Protein AF-A0A6P7HCI5-F1 (afdb_monomer_lite)

pLDDT: mean 90.77, std 9.14, range [59.47, 97.94]

Structure (mmCIF, N/CA/C/O backbone):
data_AF-A0A6P7HCI5-F1
#
_entry.id   AF-A0A6P7HCI5-F1
#
loop_
_atom_site.group_PDB
_atom_site.id
_atom_site.type_symbol
_atom_site.label_atom_id
_atom_site.label_alt_id
_atom_site.label_comp_id
_atom_site.label_asym_id
_atom_site.label_entity_id
_atom_site.label_seq_id
_atom_site.pdbx_PDB_ins_code
_atom_site.Cartn_x
_atom_site.Cartn_y
_atom_site.Cartn_z
_atom_site.occupancy
_atom_site.B_iso_or_equiv
_atom_site.auth_seq_id
_atom_site.auth_comp_id
_atom_site.auth_asym_id
_atom_site.auth_atom_id
_atom_site.pdbx_PDB_model_num
ATOM 1 N N . MET A 1 1 ? 2.987 9.210 -4.342 1.00 62.06 1 MET A N 1
ATOM 2 C CA . MET A 1 1 ? 3.298 8.814 -5.731 1.00 62.06 1 MET A CA 1
ATOM 3 C C . MET A 1 1 ? 2.254 7.790 -6.064 1.00 62.06 1 MET A C 1
ATOM 5 O O . MET A 1 1 ? 2.238 6.797 -5.361 1.00 62.06 1 MET A O 1
ATOM 9 N N . ASN A 1 2 ? 1.323 8.107 -6.959 1.00 83.06 2 ASN A N 1
ATOM 10 C CA . ASN A 1 2 ? 0.107 7.314 -7.129 1.00 83.06 2 ASN A CA 1
ATOM 11 C C . ASN A 1 2 ? 0.079 6.853 -8.583 1.00 83.06 2 ASN A C 1
ATOM 13 O O . ASN A 1 2 ? -0.351 7.607 -9.455 1.00 83.06 2 ASN A O 1
ATOM 17 N N . PHE A 1 3 ? 0.648 5.677 -8.820 1.00 91.44 3 PHE A N 1
ATOM 18 C CA . PHE A 1 3 ? 0.485 4.921 -10.055 1.00 91.44 3 PHE A CA 1
ATOM 19 C C . PHE A 1 3 ? -0.632 3.902 -9.847 1.00 91.44 3 PHE A C 1
ATOM 21 O O . PHE A 1 3 ? -0.878 3.460 -8.719 1.00 91.44 3 PHE A O 1
ATOM 28 N N . THR A 1 4 ? -1.326 3.550 -10.919 1.00 93.88 4 THR A N 1
ATOM 29 C CA . THR A 1 4 ? -2.250 2.415 -10.896 1.00 93.88 4 THR A CA 1
ATOM 30 C C . THR A 1 4 ? -1.481 1.110 -10.686 1.00 93.88 4 THR A C 1
ATOM 32 O O . THR A 1 4 ? -0.262 1.053 -10.853 1.00 93.88 4 THR A O 1
ATOM 35 N N . VAL A 1 5 ? -2.178 0.045 -10.281 1.00 93.88 5 VAL A N 1
ATOM 36 C CA . VAL A 1 5 ? -1.538 -1.272 -10.126 1.00 93.88 5 VAL A CA 1
ATOM 37 C C . VAL A 1 5 ? -0.952 -1.740 -11.457 1.00 93.88 5 VAL A C 1
ATOM 39 O O . VAL A 1 5 ? 0.183 -2.202 -11.464 1.00 93.88 5 VAL A O 1
ATOM 42 N N . ASP A 1 6 ? -1.671 -1.533 -12.560 1.00 94.56 6 ASP A N 1
ATOM 43 C CA . ASP A 1 6 ? -1.230 -1.924 -13.902 1.00 94.56 6 ASP A CA 1
ATOM 44 C C . ASP A 1 6 ? 0.040 -1.169 -14.320 1.00 94.56 6 ASP A C 1
ATOM 46 O O . ASP A 1 6 ? 1.020 -1.788 -14.727 1.00 94.56 6 ASP A O 1
ATOM 50 N N . GLU A 1 7 ? 0.091 0.152 -14.103 1.00 95.19 7 GLU A N 1
ATOM 51 C CA . GLU A 1 7 ? 1.311 0.938 -14.338 1.00 95.19 7 GLU A CA 1
ATOM 52 C C . GLU A 1 7 ? 2.483 0.450 -13.475 1.00 95.19 7 GLU A C 1
ATOM 54 O O . GLU A 1 7 ? 3.613 0.378 -13.950 1.00 95.19 7 GLU A O 1
ATOM 59 N N . MET A 1 8 ? 2.243 0.085 -12.212 1.00 95.75 8 MET A N 1
ATOM 60 C CA . MET A 1 8 ? 3.304 -0.442 -11.348 1.00 95.75 8 MET A CA 1
ATOM 61 C C . MET A 1 8 ? 3.786 -1.828 -11.786 1.00 95.75 8 MET A C 1
ATOM 63 O O . MET A 1 8 ? 4.971 -2.122 -11.643 1.00 95.75 8 MET A O 1
ATOM 67 N N . VAL A 1 9 ? 2.907 -2.674 -12.328 1.00 96.19 9 VAL A N 1
ATOM 68 C CA . VAL A 1 9 ? 3.298 -3.964 -12.914 1.00 96.19 9 VAL A CA 1
ATOM 69 C C . VAL A 1 9 ? 4.193 -3.735 -14.131 1.00 96.19 9 VAL A C 1
ATOM 71 O O . VAL A 1 9 ? 5.280 -4.308 -14.190 1.00 96.19 9 VAL A O 1
ATOM 74 N N . ASP A 1 10 ? 3.808 -2.834 -15.037 1.00 96.88 10 ASP A N 1
ATOM 75 C CA . ASP A 1 10 ? 4.633 -2.454 -16.192 1.00 96.88 10 ASP A CA 1
ATOM 76 C C . ASP A 1 10 ? 6.000 -1.898 -15.757 1.00 96.88 10 ASP A C 1
ATOM 78 O O . ASP A 1 10 ? 7.041 -2.254 -16.314 1.00 96.88 10 ASP A O 1
ATOM 82 N N . MET A 1 11 ? 6.022 -1.072 -14.707 1.00 97.00 11 MET A N 1
ATOM 83 C CA . MET A 1 11 ? 7.262 -0.572 -14.115 1.00 97.00 11 MET A CA 1
ATOM 84 C C . MET A 1 11 ? 8.143 -1.699 -13.551 1.00 97.00 11 MET A C 1
ATOM 86 O O . MET A 1 11 ? 9.363 -1.623 -13.687 1.00 97.00 11 MET A O 1
ATOM 90 N N . ILE A 1 12 ? 7.580 -2.742 -12.930 1.00 96.88 12 ILE A N 1
ATOM 91 C CA . ILE A 1 12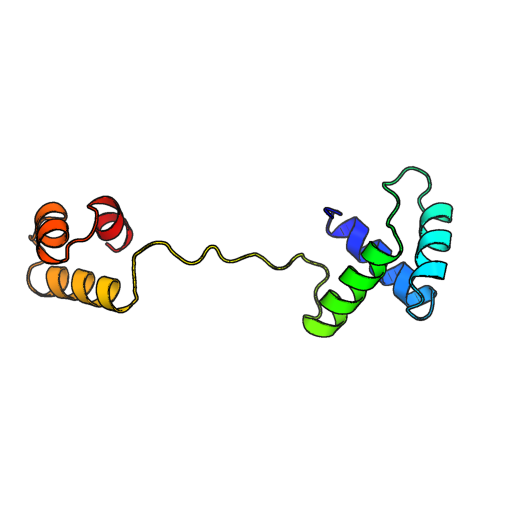 ? 8.371 -3.890 -12.452 1.00 96.88 12 ILE A CA 1
ATOM 92 C C . ILE A 1 12 ? 8.971 -4.677 -13.613 1.00 96.88 12 ILE A C 1
ATOM 94 O O . ILE A 1 12 ? 10.142 -5.051 -13.531 1.00 96.88 12 ILE A O 1
ATOM 98 N N . TRP A 1 13 ? 8.217 -4.895 -14.691 1.00 97.50 13 TRP A N 1
ATOM 99 C CA . TRP A 1 13 ? 8.744 -5.569 -15.878 1.00 97.50 13 TRP A CA 1
ATOM 100 C C . TRP A 1 13 ? 9.923 -4.805 -16.473 1.00 97.50 13 TRP A C 1
ATOM 102 O O . TRP A 1 13 ? 10.994 -5.383 -16.652 1.00 97.50 13 TRP A O 1
ATOM 112 N N . ILE A 1 14 ? 9.778 -3.490 -16.659 1.00 97.81 14 ILE A N 1
ATOM 113 C CA . ILE A 1 14 ? 10.871 -2.628 -17.126 1.00 97.81 14 ILE A CA 1
ATOM 114 C C . ILE A 1 14 ? 12.062 -2.690 -16.167 1.00 97.81 14 ILE A C 1
ATOM 116 O O . ILE A 1 14 ? 13.200 -2.836 -16.606 1.00 97.81 14 ILE A O 1
ATOM 120 N N . LEU A 1 15 ? 11.827 -2.620 -14.856 1.00 97.12 15 LEU A N 1
ATOM 121 C CA . LEU A 1 15 ? 12.894 -2.713 -13.862 1.00 97.12 15 LEU A CA 1
ATOM 122 C C . LEU A 1 15 ? 13.646 -4.052 -13.957 1.00 97.12 15 LEU A C 1
ATOM 124 O O . LEU A 1 15 ? 14.866 -4.077 -13.791 1.00 97.12 15 LEU A O 1
ATOM 128 N N . GLY A 1 16 ? 12.936 -5.147 -14.240 1.00 96.94 16 GLY A N 1
ATOM 129 C CA . GLY A 1 16 ? 13.509 -6.465 -14.505 1.00 96.94 16 GLY A CA 1
ATOM 130 C C . GLY A 1 16 ? 14.377 -6.484 -15.763 1.00 96.94 16 GLY A C 1
ATOM 131 O O . GLY A 1 16 ? 15.538 -6.878 -15.686 1.00 96.94 16 GLY A O 1
ATOM 132 N N . GLU A 1 17 ? 13.854 -5.982 -16.886 1.00 97.31 17 GLU A N 1
ATOM 133 C CA . GLU A 1 17 ? 14.587 -5.847 -18.157 1.00 97.31 17 GLU A CA 1
ATOM 134 C C . GLU A 1 17 ? 15.862 -5.006 -18.000 1.00 97.31 17 GLU A C 1
ATOM 136 O O . GLU A 1 17 ? 16.910 -5.308 -18.568 1.00 97.31 17 GLU A O 1
ATOM 141 N N . CYS A 1 18 ? 15.793 -3.966 -17.170 1.00 97.50 18 CYS A N 1
ATOM 142 C CA . CYS A 1 18 ? 16.886 -3.039 -16.909 1.00 97.50 18 CYS A CA 1
ATOM 143 C C . CYS A 1 18 ? 17.877 -3.542 -15.843 1.00 97.50 18 CYS A C 1
ATOM 145 O O . CYS A 1 18 ? 18.628 -2.735 -15.289 1.00 97.50 18 CYS A O 1
ATOM 147 N N . ASN A 1 19 ? 17.869 -4.834 -15.490 1.00 96.38 19 ASN A N 1
ATOM 148 C CA . ASN A 1 19 ? 18.712 -5.417 -14.436 1.00 96.38 19 ASN A CA 1
ATOM 149 C C . ASN A 1 19 ? 18.649 -4.635 -13.110 1.00 96.38 19 ASN A C 1
ATOM 151 O O . ASN A 1 19 ? 19.655 -4.415 -12.435 1.00 96.38 19 ASN A O 1
ATOM 155 N N . LYS A 1 20 ? 17.446 -4.190 -12.731 1.00 95.75 20 LYS A N 1
ATOM 156 C CA . LYS A 1 20 ? 17.156 -3.410 -11.515 1.00 95.75 20 LYS A CA 1
ATOM 157 C C . LYS A 1 20 ? 17.795 -2.012 -11.479 1.00 95.75 20 LYS A C 1
ATOM 159 O O . LYS A 1 20 ? 17.815 -1.378 -10.418 1.00 95.75 20 LYS A O 1
ATOM 164 N N . ASN A 1 21 ? 18.274 -1.501 -12.617 1.00 97.25 21 ASN A N 1
ATOM 165 C CA . ASN A 1 21 ? 18.793 -0.143 -12.747 1.00 97.25 21 ASN A CA 1
ATOM 166 C C . ASN A 1 21 ? 17.645 0.864 -12.924 1.00 97.25 21 ASN A C 1
ATOM 168 O O . ASN A 1 21 ? 17.056 0.977 -14.001 1.00 97.25 21 ASN A O 1
ATOM 172 N N . ALA A 1 22 ? 17.350 1.626 -11.869 1.00 96.44 22 ALA A N 1
ATOM 173 C CA . ALA A 1 22 ? 16.258 2.598 -11.858 1.00 96.44 22 ALA A CA 1
ATOM 174 C C . ALA A 1 22 ? 16.442 3.725 -12.889 1.00 96.44 22 ALA A C 1
ATOM 176 O O . ALA A 1 22 ? 15.471 4.148 -13.508 1.00 96.44 22 ALA A O 1
ATOM 177 N N . LEU A 1 23 ? 17.674 4.189 -13.116 1.00 96.94 23 LEU A N 1
ATOM 178 C CA . LEU A 1 23 ? 17.951 5.275 -14.058 1.00 96.94 23 LEU A CA 1
ATOM 179 C C . LEU A 1 23 ? 17.739 4.827 -15.508 1.00 96.94 23 LEU A C 1
ATOM 181 O O . LEU A 1 23 ? 17.144 5.560 -16.297 1.00 96.94 23 LEU A O 1
ATOM 185 N N . LEU A 1 24 ? 18.176 3.610 -15.846 1.00 97.81 24 LEU A N 1
ATOM 186 C CA . LEU A 1 24 ? 17.897 3.001 -17.150 1.00 97.81 24 LEU A CA 1
ATOM 187 C C . LEU A 1 24 ? 16.387 2.777 -17.335 1.00 97.81 24 LEU A C 1
ATOM 189 O O . LEU A 1 24 ? 15.841 3.098 -18.386 1.00 97.81 24 LEU A O 1
ATOM 193 N N . SER A 1 25 ? 15.711 2.316 -16.278 1.00 97.94 25 SER A N 1
ATOM 194 C CA . SER A 1 25 ? 14.271 2.024 -16.287 1.00 97.94 25 SER A CA 1
ATOM 195 C C . SER A 1 25 ? 13.421 3.246 -16.621 1.00 97.94 25 SER A C 1
ATOM 197 O O . SER A 1 25 ? 12.449 3.128 -17.358 1.00 97.94 25 SER A O 1
ATOM 199 N N . VAL A 1 26 ? 13.801 4.435 -16.140 1.00 97.56 26 VAL A N 1
ATOM 200 C CA . VAL A 1 26 ? 13.119 5.691 -16.500 1.00 97.56 26 VAL A CA 1
ATOM 201 C C . VAL A 1 26 ? 13.183 5.947 -18.003 1.00 97.56 26 VAL A C 1
ATOM 203 O O . VAL A 1 26 ? 12.168 6.292 -18.603 1.00 97.56 26 VAL A O 1
ATOM 206 N N . ARG A 1 27 ? 14.352 5.752 -18.621 1.00 97.44 27 ARG A N 1
ATOM 207 C CA . ARG A 1 27 ? 14.531 5.976 -20.064 1.00 97.44 27 ARG A CA 1
ATOM 208 C C . ARG A 1 27 ? 13.696 4.991 -20.877 1.00 97.44 27 ARG A C 1
ATOM 210 O O . ARG A 1 27 ? 12.903 5.415 -21.709 1.00 97.44 27 ARG A O 1
ATOM 217 N N . VAL A 1 28 ? 13.797 3.701 -20.554 1.00 97.94 28 VAL A N 1
ATOM 218 C CA . VAL A 1 28 ? 13.039 2.637 -21.234 1.00 97.94 28 VAL A CA 1
ATOM 219 C C . VAL A 1 28 ? 11.530 2.836 -21.064 1.00 97.94 28 VAL A C 1
ATOM 221 O O . VAL A 1 28 ? 10.771 2.668 -22.017 1.00 97.94 28 VAL A O 1
ATOM 224 N N . HIS A 1 29 ? 11.075 3.251 -19.878 1.00 97.69 29 HIS A N 1
ATOM 225 C CA . HIS A 1 29 ? 9.666 3.565 -19.647 1.00 97.69 29 HIS A CA 1
ATOM 226 C C . HIS A 1 29 ? 9.189 4.740 -20.503 1.00 97.69 29 HIS A C 1
ATOM 228 O O . HIS A 1 29 ? 8.109 4.671 -21.086 1.00 97.69 29 HIS A O 1
ATOM 234 N N . HIS A 1 30 ? 9.985 5.806 -20.597 1.00 96.75 30 HIS A N 1
ATOM 235 C CA . HIS A 1 30 ? 9.648 6.979 -21.400 1.00 96.75 30 HIS A CA 1
ATOM 236 C C . HIS A 1 30 ? 9.525 6.644 -22.890 1.00 96.75 30 HIS A C 1
ATOM 238 O O . HIS A 1 30 ? 8.613 7.124 -23.559 1.00 96.75 30 HIS A O 1
ATOM 244 N N . GLU A 1 31 ? 10.416 5.798 -23.404 1.00 97.06 31 GLU A N 1
ATOM 245 C CA . GLU A 1 31 ? 10.384 5.331 -24.793 1.00 97.06 31 GLU A CA 1
ATOM 246 C C . GLU A 1 31 ? 9.182 4.421 -25.072 1.00 97.06 31 GLU A C 1
ATOM 248 O O . GLU A 1 31 ? 8.514 4.573 -26.094 1.00 97.06 31 GLU A O 1
ATOM 253 N N . ARG A 1 32 ? 8.872 3.494 -24.157 1.00 97.19 32 ARG A N 1
ATOM 254 C CA . ARG A 1 32 ? 7.782 2.522 -24.333 1.00 97.19 32 ARG A CA 1
ATOM 255 C C . ARG A 1 32 ? 6.397 3.133 -24.108 1.00 97.19 32 ARG A C 1
ATOM 257 O O . ARG A 1 32 ? 5.433 2.722 -24.750 1.00 97.19 32 ARG A O 1
ATOM 264 N N . PHE A 1 33 ? 6.291 4.110 -23.211 1.00 95.56 33 PHE A N 1
ATOM 265 C CA . PHE A 1 33 ? 5.024 4.710 -22.796 1.00 95.56 33 PHE A CA 1
ATOM 266 C C . PHE A 1 33 ? 5.063 6.249 -22.821 1.00 95.56 33 PHE A C 1
ATOM 268 O O . PHE A 1 33 ? 4.838 6.884 -21.786 1.00 95.56 33 PHE A O 1
ATOM 275 N N . PRO A 1 34 ? 5.289 6.886 -23.984 1.00 93.75 34 PRO A N 1
ATOM 276 C CA . PRO A 1 34 ? 5.477 8.338 -24.069 1.00 93.75 34 PRO A CA 1
ATOM 277 C C . PRO A 1 34 ? 4.235 9.142 -23.651 1.00 93.75 34 PRO A C 1
ATOM 279 O O . PRO A 1 34 ? 4.360 10.229 -23.097 1.00 93.75 34 PRO A O 1
ATOM 282 N N . GLY A 1 35 ? 3.030 8.598 -23.862 1.00 93.44 35 GLY A N 1
ATOM 283 C CA . GLY A 1 35 ? 1.763 9.245 -23.494 1.00 93.44 35 GLY A CA 1
ATOM 284 C C . GLY A 1 35 ? 1.302 9.012 -22.051 1.00 93.44 35 GLY A C 1
ATOM 285 O O . GLY A 1 35 ? 0.245 9.509 -21.668 1.00 93.44 35 GLY A O 1
ATOM 286 N N . ARG A 1 36 ? 2.043 8.233 -21.251 1.00 92.88 36 ARG A N 1
ATOM 287 C CA . ARG A 1 36 ? 1.696 7.959 -19.848 1.00 92.88 36 ARG A CA 1
ATOM 288 C C . ARG A 1 36 ? 2.409 8.919 -18.903 1.00 92.88 36 ARG A C 1
ATOM 290 O O . ARG A 1 36 ? 3.354 9.620 -19.268 1.00 92.88 36 ARG A O 1
ATOM 297 N N . ARG A 1 37 ? 1.971 8.924 -17.643 1.00 92.75 37 ARG A N 1
ATOM 298 C CA . ARG A 1 37 ? 2.694 9.601 -16.568 1.00 92.75 37 ARG A CA 1
ATOM 299 C C . ARG A 1 37 ? 4.099 9.011 -16.457 1.00 92.75 37 ARG A C 1
ATOM 301 O O . ARG A 1 37 ? 4.250 7.808 -16.271 1.00 92.75 37 ARG A O 1
ATOM 308 N N . GLN A 1 38 ? 5.113 9.871 -16.487 1.00 94.44 38 GLN A N 1
ATOM 309 C CA . GLN A 1 38 ? 6.498 9.418 -16.422 1.00 94.44 38 GLN A CA 1
ATOM 310 C C . GLN A 1 38 ? 6.954 9.193 -14.970 1.00 94.44 38 GLN A C 1
ATOM 312 O O . GLN A 1 38 ? 6.896 10.124 -14.155 1.00 94.44 38 GLN A O 1
ATOM 317 N N . PRO A 1 39 ? 7.390 7.972 -14.610 1.00 95.25 39 PRO A N 1
ATOM 318 C CA . PRO A 1 39 ? 8.019 7.701 -13.330 1.00 95.25 39 PRO A CA 1
ATOM 319 C C . PRO A 1 39 ? 9.405 8.338 -13.253 1.00 95.25 39 PRO A C 1
ATOM 321 O O . PRO A 1 39 ? 10.194 8.319 -14.191 1.00 95.25 39 PRO A O 1
ATOM 324 N N . THR A 1 40 ? 9.714 8.888 -12.085 1.00 96.19 40 THR A N 1
ATOM 325 C CA . THR A 1 40 ? 11.065 9.315 -11.706 1.00 96.19 40 THR A CA 1
ATOM 326 C C . THR A 1 40 ? 11.906 8.119 -11.258 1.00 96.19 40 THR A C 1
ATOM 328 O O . THR A 1 40 ? 11.365 7.086 -10.855 1.00 96.19 40 THR A O 1
ATOM 331 N N . THR A 1 41 ? 13.226 8.293 -11.177 1.00 96.56 41 THR A N 1
ATOM 332 C CA . THR A 1 41 ? 14.147 7.302 -10.589 1.00 96.56 41 THR A CA 1
ATOM 333 C C . THR A 1 41 ? 13.703 6.876 -9.186 1.00 96.56 41 THR A C 1
ATOM 335 O O . THR A 1 41 ? 13.619 5.687 -8.892 1.00 96.56 41 THR A O 1
ATOM 338 N N . SER A 1 42 ? 13.280 7.836 -8.357 1.00 96.19 42 SER A N 1
ATOM 339 C CA . SER A 1 42 ? 12.764 7.570 -7.008 1.00 96.19 42 SER A CA 1
ATOM 340 C C . SER A 1 42 ? 11.460 6.760 -6.989 1.00 96.19 42 SER A C 1
ATOM 342 O O . SER A 1 42 ? 11.170 6.094 -5.996 1.00 96.19 42 SER A O 1
ATOM 344 N N . SER A 1 43 ? 10.671 6.774 -8.071 1.00 95.38 43 SER A N 1
ATOM 345 C CA . SER A 1 43 ? 9.497 5.895 -8.222 1.00 95.38 43 SER A CA 1
ATOM 346 C C . SER A 1 43 ? 9.923 4.444 -8.298 1.00 95.38 43 SER A C 1
ATOM 348 O O . SER A 1 43 ? 9.391 3.605 -7.575 1.00 95.38 43 SER A O 1
ATOM 350 N N . PHE A 1 44 ? 10.890 4.171 -9.177 1.00 96.75 44 PHE A N 1
ATOM 351 C CA . PHE A 1 44 ? 11.422 2.837 -9.400 1.00 96.75 44 PHE A CA 1
ATOM 352 C C . PHE A 1 44 ? 1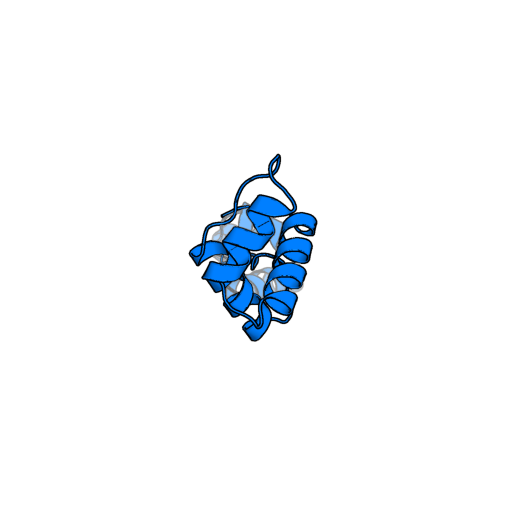2.138 2.318 -8.163 1.00 96.75 44 PHE A C 1
ATOM 354 O O . PHE A 1 44 ? 11.924 1.171 -7.795 1.00 96.75 44 PHE A O 1
ATOM 361 N N . GLU A 1 45 ? 12.925 3.153 -7.484 1.00 96.75 45 GLU A N 1
ATOM 362 C CA . GLU A 1 45 ? 13.588 2.768 -6.233 1.00 96.75 45 GLU A CA 1
ATOM 363 C C . GLU A 1 45 ? 12.572 2.402 -5.153 1.00 96.75 45 GLU A C 1
ATOM 365 O O . GLU A 1 45 ? 12.606 1.293 -4.629 1.00 96.75 45 GLU A O 1
ATOM 370 N N . ARG A 1 46 ? 11.578 3.262 -4.901 1.00 95.06 46 ARG A N 1
ATOM 371 C CA . ARG A 1 46 ? 10.530 2.972 -3.909 1.00 95.06 46 ARG A CA 1
ATOM 372 C C . ARG A 1 46 ? 9.697 1.746 -4.270 1.00 95.06 46 ARG A C 1
ATOM 374 O O . ARG A 1 46 ? 9.242 1.041 -3.373 1.00 95.06 46 ARG A O 1
ATOM 381 N N . LEU A 1 47 ? 9.431 1.518 -5.556 1.00 95.38 47 LEU A N 1
ATOM 382 C CA . LEU A 1 47 ? 8.721 0.326 -6.016 1.00 95.38 47 LEU A CA 1
ATOM 383 C C . LEU A 1 47 ? 9.574 -0.930 -5.820 1.00 95.38 47 LEU A C 1
ATOM 385 O O . LEU A 1 47 ? 9.071 -1.913 -5.286 1.00 95.38 47 LEU A O 1
ATOM 389 N N . LYS A 1 48 ? 10.860 -0.874 -6.183 1.00 95.81 48 LYS A N 1
ATOM 390 C CA . LYS A 1 48 ? 11.838 -1.950 -5.988 1.00 95.81 48 LYS A CA 1
ATOM 391 C C . LYS A 1 48 ? 11.951 -2.335 -4.518 1.00 95.81 48 LYS A C 1
ATOM 393 O O . LYS A 1 48 ? 11.844 -3.511 -4.189 1.00 95.81 48 LYS A O 1
ATOM 398 N N . ASP A 1 49 ? 12.132 -1.352 -3.643 1.00 95.44 49 ASP A N 1
ATOM 399 C CA . ASP A 1 49 ? 12.304 -1.582 -2.209 1.00 95.44 49 ASP A CA 1
ATOM 400 C C . ASP A 1 49 ? 11.043 -2.204 -1.602 1.00 95.44 49 ASP A C 1
ATOM 402 O O . ASP A 1 49 ? 11.119 -3.193 -0.873 1.00 95.44 49 ASP A O 1
ATOM 406 N N . ARG A 1 50 ? 9.864 -1.689 -1.976 1.00 94.62 50 ARG A N 1
ATOM 407 C CA . ARG A 1 50 ? 8.575 -2.259 -1.564 1.00 94.62 50 ARG A CA 1
ATOM 408 C C . ARG A 1 50 ? 8.409 -3.695 -2.048 1.00 94.62 50 ARG A C 1
ATOM 410 O O . ARG A 1 50 ? 8.009 -4.552 -1.262 1.00 94.62 50 ARG A O 1
ATOM 417 N N . PHE A 1 51 ? 8.714 -3.956 -3.316 1.00 94.62 51 PHE A N 1
ATOM 418 C CA . PHE A 1 51 ? 8.569 -5.278 -3.913 1.00 94.62 51 PHE A CA 1
ATOM 419 C C . PHE A 1 51 ? 9.520 -6.289 -3.271 1.00 94.62 51 PHE A C 1
ATOM 421 O O . PHE A 1 51 ? 9.093 -7.381 -2.920 1.00 94.62 51 PHE A O 1
ATOM 428 N N . ASN A 1 52 ? 10.773 -5.908 -3.016 1.00 94.12 52 ASN A N 1
ATOM 429 C CA . ASN A 1 52 ? 11.724 -6.765 -2.308 1.00 94.12 52 ASN A CA 1
ATOM 430 C C . ASN A 1 52 ? 11.280 -7.061 -0.867 1.00 94.12 52 ASN A C 1
ATOM 432 O O . ASN A 1 52 ? 11.483 -8.171 -0.387 1.00 94.12 52 ASN A O 1
ATOM 436 N 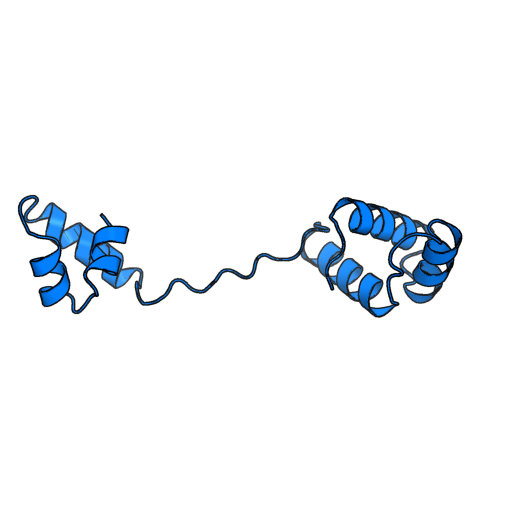N . ARG A 1 53 ? 10.675 -6.085 -0.176 1.00 94.19 53 ARG A N 1
ATOM 437 C CA . ARG A 1 53 ? 10.212 -6.252 1.210 1.00 94.19 53 ARG A CA 1
ATOM 438 C C . ARG A 1 53 ? 8.936 -7.086 1.329 1.00 94.19 53 ARG A C 1
ATOM 440 O O . ARG A 1 53 ? 8.796 -7.837 2.285 1.00 94.19 53 ARG A O 1
ATOM 447 N N . THR A 1 54 ? 7.986 -6.904 0.414 1.00 92.69 54 THR A N 1
ATOM 448 C CA . THR A 1 54 ? 6.603 -7.400 0.573 1.00 92.69 54 THR A CA 1
ATOM 449 C C . THR A 1 54 ? 6.159 -8.388 -0.504 1.00 92.69 54 THR A C 1
ATOM 451 O O . THR A 1 54 ? 5.091 -8.977 -0.379 1.00 92.69 54 THR A O 1
ATOM 454 N N . GLY A 1 55 ? 6.917 -8.529 -1.595 1.00 92.88 55 GLY A N 1
ATOM 455 C CA . GLY A 1 55 ? 6.498 -9.269 -2.790 1.00 92.88 55 GLY A CA 1
ATOM 456 C C . GLY A 1 55 ? 5.350 -8.612 -3.568 1.00 92.88 55 GLY A C 1
ATOM 457 O O . GLY A 1 55 ? 4.817 -9.215 -4.495 1.00 92.88 55 GLY A O 1
ATOM 458 N N . SER A 1 56 ? 4.941 -7.391 -3.203 1.00 92.19 56 SER A N 1
ATOM 459 C CA . SER A 1 56 ? 3.758 -6.726 -3.753 1.00 92.19 56 SER A CA 1
ATOM 460 C C . SER A 1 56 ? 4.090 -5.389 -4.409 1.00 92.19 56 SER A C 1
ATOM 462 O O . SER A 1 56 ? 4.884 -4.594 -3.905 1.00 92.19 56 SER A O 1
ATOM 464 N N . VAL A 1 57 ? 3.418 -5.112 -5.530 1.00 92.56 57 VAL A N 1
ATOM 465 C CA . VAL A 1 57 ? 3.395 -3.784 -6.167 1.00 92.56 57 VAL A CA 1
ATOM 466 C C . VAL A 1 57 ? 2.448 -2.818 -5.463 1.00 92.56 57 VAL A C 1
ATOM 468 O O . VAL A 1 57 ? 2.560 -1.606 -5.629 1.00 92.56 57 VAL A O 1
ATOM 471 N N . ARG A 1 58 ? 1.485 -3.333 -4.690 1.00 90.81 58 ARG A N 1
ATOM 472 C CA . ARG A 1 58 ? 0.449 -2.502 -4.077 1.00 90.81 58 ARG A CA 1
ATOM 473 C C . ARG A 1 58 ? 1.066 -1.618 -3.003 1.00 90.81 58 ARG A C 1
ATOM 475 O O . ARG A 1 58 ? 1.906 -2.066 -2.228 1.00 90.81 58 ARG A O 1
ATOM 482 N N . TYR A 1 59 ? 0.610 -0.369 -2.933 1.00 87.00 59 TYR A N 1
ATOM 483 C CA . TYR A 1 59 ? 0.946 0.495 -1.808 1.00 87.00 59 TYR A CA 1
ATOM 484 C C . TYR A 1 59 ? 0.510 -0.160 -0.498 1.00 87.00 59 TYR A C 1
ATOM 486 O O . TYR A 1 59 ? -0.555 -0.778 -0.420 1.00 87.00 59 TYR A O 1
ATOM 494 N N . GLU A 1 60 ? 1.345 -0.004 0.525 1.00 81.56 60 GLU A N 1
ATOM 495 C CA . GLU A 1 60 ? 0.995 -0.429 1.872 1.00 81.56 60 GLU A CA 1
ATOM 496 C C . GLU A 1 60 ? -0.212 0.379 2.326 1.00 81.56 60 GLU A C 1
ATOM 498 O O . GLU A 1 60 ? -0.236 1.610 2.224 1.00 81.56 60 GLU A O 1
ATOM 503 N N . LYS A 1 61 ? -1.237 -0.328 2.799 1.00 78.06 61 LYS A N 1
ATOM 504 C CA . LYS A 1 61 ? -2.349 0.328 3.467 1.00 78.06 61 LYS A CA 1
ATOM 505 C C . LYS A 1 61 ? -1.790 0.873 4.772 1.00 78.06 61 LYS A C 1
ATOM 507 O O . LYS A 1 61 ? -1.334 0.106 5.611 1.00 78.06 61 LYS A O 1
ATOM 512 N N . HIS A 1 62 ? -1.808 2.190 4.937 1.00 69.88 62 HIS A N 1
ATOM 513 C CA . HIS A 1 62 ? -1.679 2.746 6.272 1.00 69.88 62 HIS A CA 1
ATOM 514 C C . HIS A 1 62 ? -2.929 2.344 7.039 1.00 69.88 62 HIS A C 1
ATOM 516 O O . HIS A 1 62 ? -4.022 2.853 6.777 1.00 69.88 62 HIS A O 1
ATOM 522 N N . GLU A 1 63 ? -2.773 1.386 7.946 1.00 66.06 63 GLU A N 1
ATOM 523 C CA . GLU A 1 63 ? -3.771 1.163 8.971 1.00 66.06 63 GLU A CA 1
ATOM 524 C C . GLU A 1 63 ? -3.866 2.456 9.772 1.00 66.06 63 GLU A C 1
ATOM 526 O O . GLU A 1 63 ? -2.900 2.915 10.383 1.00 66.06 63 GLU A O 1
ATOM 531 N N . ARG A 1 64 ? -5.035 3.098 9.717 1.00 64.88 64 ARG A N 1
ATOM 532 C CA . ARG A 1 64 ? -5.368 4.078 10.742 1.00 64.88 64 ARG A CA 1
ATOM 533 C C . ARG A 1 64 ? -5.381 3.300 12.045 1.00 64.88 64 ARG A C 1
ATOM 535 O O . ARG A 1 64 ? -6.214 2.409 12.198 1.00 64.88 64 ARG A O 1
ATOM 542 N N . THR A 1 65 ? -4.470 3.640 12.951 1.00 61.59 65 THR A N 1
ATOM 543 C CA . THR A 1 65 ? -4.553 3.221 14.346 1.00 61.59 65 THR A CA 1
ATOM 544 C C . THR A 1 65 ? -5.982 3.470 14.811 1.00 61.59 65 THR A C 1
ATOM 546 O O . THR A 1 65 ? -6.490 4.593 14.711 1.00 61.59 65 THR A O 1
ATOM 549 N N . LYS A 1 66 ? -6.681 2.394 15.195 1.00 60.53 66 LYS A N 1
ATOM 550 C CA . LYS A 1 66 ? -8.064 2.483 15.661 1.00 60.53 66 LYS A CA 1
ATOM 551 C C . LYS A 1 66 ? -8.088 3.465 16.831 1.00 60.53 66 LYS A C 1
ATOM 553 O O . LYS A 1 66 ? -7.333 3.344 17.789 1.00 60.53 66 LYS A O 1
ATOM 558 N N . SER A 1 67 ? -8.912 4.494 16.689 1.00 61.84 67 SER A N 1
ATOM 559 C CA . SER A 1 67 ? -9.079 5.560 17.667 1.00 61.84 67 SER A CA 1
ATOM 560 C C . SER A 1 67 ? -9.702 5.014 18.954 1.00 61.84 67 SER A C 1
ATOM 562 O O . SER A 1 67 ? -10.789 4.442 18.891 1.00 61.84 67 SER A O 1
ATOM 564 N N . THR A 1 68 ? -9.046 5.263 20.091 1.00 59.47 68 THR A N 1
ATOM 565 C CA . THR A 1 68 ? -9.585 5.282 21.474 1.00 59.47 68 THR A CA 1
ATOM 566 C C . THR A 1 68 ? -10.101 3.963 22.066 1.00 59.47 68 THR A C 1
ATOM 568 O O . THR A 1 68 ? -10.156 3.832 23.285 1.00 59.47 68 THR A O 1
ATOM 571 N N . VAL A 1 69 ? -10.450 2.972 21.251 1.00 66.62 69 VAL A N 1
ATOM 572 C CA . VAL A 1 69 ? -10.884 1.653 21.722 1.00 66.62 69 VAL A CA 1
ATOM 573 C C . VAL A 1 69 ? -9.665 0.742 21.797 1.00 66.62 69 VAL A C 1
ATOM 575 O O . VAL A 1 69 ? -9.183 0.253 20.776 1.00 66.62 69 VAL A O 1
ATOM 578 N N . THR A 1 70 ? -9.127 0.599 23.004 1.00 80.88 70 THR A N 1
ATOM 579 C CA . THR A 1 70 ? -8.121 -0.411 23.340 1.00 80.88 70 THR A CA 1
ATOM 580 C C . THR A 1 70 ? -8.779 -1.790 23.419 1.00 80.88 70 THR A C 1
ATOM 582 O O . THR A 1 70 ? -9.990 -1.882 23.619 1.00 80.88 70 THR A O 1
ATOM 585 N N . GLU A 1 71 ? -7.989 -2.859 23.290 1.00 83.81 71 GLU A N 1
ATOM 586 C CA . GLU A 1 71 ? -8.481 -4.237 23.478 1.00 83.81 71 GLU A CA 1
ATOM 587 C C . GLU A 1 71 ? -9.120 -4.425 24.863 1.00 83.81 71 GLU A C 1
ATOM 589 O O . GLU A 1 71 ? -10.137 -5.094 24.996 1.00 83.81 71 GLU A O 1
ATOM 594 N N . GLU A 1 72 ? -8.573 -3.764 25.885 1.00 85.94 72 GLU A N 1
ATOM 595 C CA . GLU A 1 72 ? -9.120 -3.758 27.246 1.00 85.94 72 GLU A CA 1
ATOM 596 C C . GLU A 1 72 ? -10.536 -3.164 27.292 1.00 85.94 72 GLU A C 1
ATOM 598 O O . GLU A 1 72 ? -11.455 -3.789 27.814 1.00 85.94 72 GLU A O 1
ATOM 603 N N . ASN A 1 73 ? -10.748 -2.013 26.644 1.00 87.25 73 ASN A N 1
ATOM 604 C CA . ASN A 1 73 ? -12.063 -1.378 26.559 1.00 87.25 73 ASN A CA 1
ATOM 605 C C . ASN A 1 73 ? -13.074 -2.226 25.767 1.00 87.25 73 ASN A C 1
ATOM 607 O O . ASN A 1 73 ? -14.273 -2.160 26.032 1.00 87.25 73 ASN A O 1
ATOM 611 N N . GLU A 1 74 ? -12.611 -3.002 24.785 1.00 90.00 74 GLU A N 1
ATOM 612 C CA . GLU A 1 74 ? -13.448 -3.938 24.028 1.00 90.00 74 GLU A CA 1
ATOM 613 C C . GLU A 1 74 ? -13.913 -5.107 24.903 1.00 90.00 74 GLU A C 1
ATOM 615 O O . GLU A 1 74 ? -15.111 -5.391 24.957 1.00 90.00 74 GLU A O 1
ATOM 620 N N . ILE A 1 75 ? -12.993 -5.726 25.650 1.00 91.31 75 ILE A N 1
ATOM 621 C CA . ILE A 1 75 ? -13.306 -6.812 26.589 1.00 91.31 75 ILE A CA 1
ATOM 622 C C . ILE A 1 75 ? -14.284 -6.330 27.664 1.00 91.31 75 ILE A C 1
ATOM 624 O O . ILE A 1 75 ? -15.272 -7.007 27.938 1.00 91.31 75 ILE A O 1
ATOM 628 N N . ASP A 1 76 ? -14.056 -5.145 28.225 1.00 90.44 76 ASP A N 1
ATOM 629 C CA . ASP A 1 76 ? -14.892 -4.565 29.275 1.00 90.44 76 ASP A CA 1
ATOM 630 C C . ASP A 1 76 ? -16.334 -4.295 28.829 1.00 90.44 76 ASP A C 1
ATOM 632 O O . ASP A 1 76 ? -17.278 -4.527 29.588 1.00 90.44 76 ASP A O 1
ATOM 636 N N . VAL A 1 77 ? -16.518 -3.806 27.598 1.00 91.50 77 VAL A N 1
ATOM 637 C CA . VAL A 1 77 ? -17.850 -3.579 27.019 1.00 91.50 77 VAL A CA 1
ATOM 638 C C . VAL A 1 77 ? -18.564 -4.905 26.770 1.00 91.50 77 VAL A C 1
ATOM 640 O O . VAL A 1 77 ? -19.753 -5.019 27.071 1.00 91.50 77 VAL A O 1
ATOM 643 N N . LEU A 1 78 ? -17.850 -5.911 26.254 1.00 93.38 78 LEU A N 1
ATOM 644 C CA . LEU A 1 78 ? -18.411 -7.243 26.032 1.00 93.38 78 LEU A CA 1
ATOM 645 C C . LEU A 1 78 ? -18.803 -7.907 27.357 1.00 93.38 78 LEU A C 1
ATOM 647 O O . LEU A 1 78 ? -19.902 -8.449 27.452 1.00 93.38 78 LEU A O 1
ATOM 651 N N . LEU A 1 79 ? -17.962 -7.801 28.391 1.00 94.31 79 LEU A N 1
ATOM 652 C CA . LEU A 1 79 ? -18.247 -8.343 29.719 1.00 94.31 79 LEU A CA 1
ATOM 653 C C . LEU A 1 79 ? -19.523 -7.725 30.308 1.00 94.31 79 LEU A C 1
ATOM 655 O O . LEU A 1 79 ? -20.419 -8.463 30.715 1.00 94.31 79 LEU A O 1
ATOM 659 N N . ALA A 1 80 ? -19.657 -6.396 30.256 1.00 92.31 80 ALA A N 1
ATOM 660 C CA . ALA A 1 80 ? -20.829 -5.688 30.776 1.00 92.31 80 ALA A CA 1
ATOM 661 C C . ALA A 1 80 ? -22.148 -6.155 30.127 1.00 92.31 80 ALA A C 1
ATOM 663 O O . ALA A 1 80 ? -23.166 -6.280 30.805 1.00 92.31 80 ALA A O 1
ATOM 664 N N . VAL A 1 81 ? -22.135 -6.461 28.823 1.00 94.69 81 VAL A N 1
ATOM 665 C CA . VAL A 1 81 ? -23.313 -7.001 28.118 1.00 94.69 81 VAL A CA 1
ATOM 666 C C . VAL A 1 81 ? -23.544 -8.478 28.423 1.00 94.69 81 VAL A C 1
ATOM 668 O O . VAL A 1 81 ? -24.692 -8.916 28.462 1.00 94.69 81 VAL A O 1
ATOM 671 N N . THR A 1 82 ? -22.488 -9.263 28.652 1.00 95.06 82 THR A N 1
ATOM 672 C CA . THR A 1 82 ? -22.656 -10.663 29.074 1.00 95.06 82 THR A CA 1
ATOM 673 C C . THR A 1 82 ? -23.207 -10.793 30.493 1.00 95.06 82 THR A C 1
ATOM 675 O O . THR A 1 82 ? -23.955 -11.733 30.756 1.00 95.06 82 THR A O 1
ATOM 678 N N . GLU A 1 83 ? -22.867 -9.863 31.389 1.00 94.81 83 GLU A N 1
ATOM 679 C CA . GLU A 1 83 ? -23.373 -9.824 32.765 1.00 94.81 83 GLU A CA 1
ATOM 680 C C . GLU A 1 83 ? -24.834 -9.360 32.826 1.00 94.81 83 GLU A C 1
ATOM 682 O O . GLU A 1 83 ? -25.644 -9.978 33.519 1.00 94.81 83 GLU A O 1
ATOM 687 N N . ASP A 1 84 ? -25.190 -8.316 32.071 1.00 93.81 84 ASP A N 1
ATOM 688 C CA . ASP A 1 84 ? -26.571 -7.848 31.927 1.00 93.81 84 ASP A CA 1
ATOM 689 C C . ASP A 1 84 ? -26.901 -7.503 30.462 1.00 93.81 84 ASP A C 1
ATOM 691 O O . ASP A 1 84 ? -26.666 -6.377 30.010 1.00 93.81 84 ASP A O 1
ATOM 695 N N . PRO A 1 85 ? -27.535 -8.427 29.716 1.00 92.38 85 PRO A N 1
ATOM 696 C CA . PRO A 1 85 ? -27.913 -8.198 28.322 1.00 92.38 85 PRO A CA 1
ATOM 697 C C . PRO A 1 85 ? -28.933 -7.071 28.107 1.00 92.38 85 PRO A C 1
ATOM 699 O O . PRO A 1 85 ? -29.132 -6.631 26.974 1.00 92.38 85 PRO A O 1
ATOM 702 N N . HIS A 1 86 ? -29.616 -6.617 29.162 1.00 93.94 86 HIS A N 1
ATOM 703 C CA . HIS A 1 86 ? -30.603 -5.541 29.084 1.00 93.94 86 HIS A CA 1
ATOM 704 C C . HIS A 1 86 ? -30.017 -4.163 29.411 1.00 93.94 86 HIS A C 1
ATOM 706 O O . HIS A 1 86 ? -30.733 -3.157 29.315 1.00 93.94 86 HIS A O 1
ATOM 712 N N . THR A 1 87 ? -28.727 -4.088 29.752 1.00 93.19 87 THR A N 1
ATOM 713 C CA . THR A 1 87 ? -28.065 -2.813 30.015 1.00 93.19 87 THR A CA 1
ATOM 714 C C . THR A 1 87 ? -28.056 -1.925 28.769 1.00 93.19 87 THR A C 1
ATOM 716 O O . THR A 1 87 ? -27.945 -2.372 27.625 1.00 93.19 87 THR A O 1
ATOM 719 N N . SER A 1 88 ? -28.184 -0.614 28.974 1.00 94.56 88 SER A N 1
ATOM 720 C CA . SER A 1 88 ? -28.188 0.332 27.859 1.00 94.56 88 SER A CA 1
ATOM 721 C C . SER A 1 88 ? -26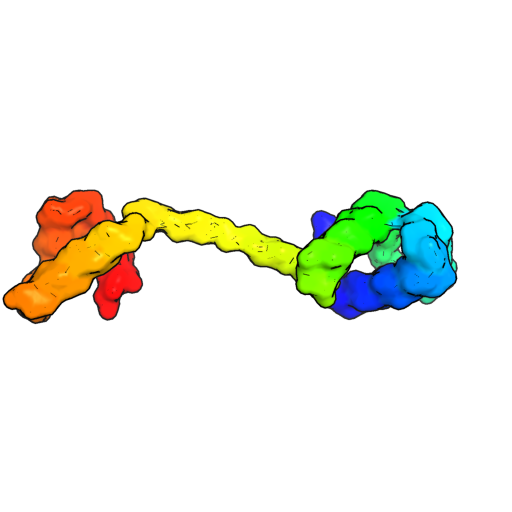.768 0.733 27.463 1.00 94.56 88 SER A C 1
ATOM 723 O O . SER A 1 88 ? -25.916 0.985 28.313 1.00 94.56 88 SER A O 1
ATOM 725 N N . ILE A 1 89 ? -26.546 0.949 26.164 1.00 94.38 89 ILE A N 1
ATOM 726 C CA . ILE A 1 89 ? -25.283 1.486 25.618 1.00 94.38 89 ILE A CA 1
ATOM 727 C C . ILE A 1 89 ? -24.870 2.791 26.328 1.00 94.38 89 ILE A C 1
ATOM 729 O O . ILE A 1 89 ? -23.687 3.047 26.543 1.00 94.38 89 ILE A O 1
ATOM 733 N N . ARG A 1 90 ? -25.843 3.626 26.733 1.00 94.12 90 ARG A N 1
ATOM 734 C CA . ARG A 1 90 ? -25.578 4.862 27.493 1.00 94.12 90 ARG A CA 1
ATOM 735 C C . ARG A 1 90 ? -25.040 4.594 28.897 1.00 94.12 90 ARG A C 1
ATOM 737 O O . ARG A 1 90 ? -24.250 5.404 29.371 1.00 94.12 90 ARG A O 1
ATOM 744 N N . ASN A 1 91 ? -25.473 3.521 29.552 1.00 94.44 91 ASN A N 1
ATOM 745 C CA . ASN A 1 91 ? -24.975 3.157 30.877 1.00 94.44 91 ASN A CA 1
ATOM 746 C C . ASN A 1 91 ? -23.539 2.647 30.777 1.00 94.44 91 ASN A C 1
ATOM 748 O O . ASN A 1 91 ? -22.675 3.215 31.436 1.00 94.44 91 ASN A O 1
ATOM 752 N N . ILE A 1 92 ? -23.267 1.712 29.860 1.00 92.69 92 ILE A N 1
ATOM 753 C CA . ILE A 1 92 ? -21.907 1.205 29.609 1.00 92.69 92 ILE A CA 1
ATOM 754 C C . ILE A 1 92 ? -20.955 2.355 29.247 1.00 92.69 92 ILE A C 1
ATOM 756 O O . ILE A 1 92 ? -19.853 2.454 29.772 1.00 92.69 92 ILE A O 1
ATOM 760 N N . SER A 1 93 ? -21.396 3.275 28.382 1.00 93.56 93 SER A N 1
ATOM 761 C CA . SER A 1 93 ? -20.618 4.458 27.990 1.00 93.56 93 SER A CA 1
ATOM 762 C C . SER A 1 93 ? -20.228 5.332 29.185 1.00 93.56 93 SER A C 1
ATOM 764 O O . SER A 1 93 ? -19.099 5.810 29.238 1.00 93.56 93 SER A O 1
ATOM 766 N N . LYS A 1 94 ? -21.134 5.532 30.150 1.00 92.75 94 LYS A N 1
ATOM 767 C CA . LYS A 1 94 ? -20.832 6.292 31.371 1.00 92.75 94 LYS A CA 1
ATOM 768 C C . LYS A 1 94 ? -19.908 5.530 32.314 1.00 92.75 94 LYS A C 1
ATOM 770 O O . LYS A 1 94 ? -19.023 6.142 32.891 1.00 92.75 94 LYS A O 1
ATOM 775 N N . GLU A 1 95 ? -20.137 4.233 32.477 1.00 91.25 95 GLU A N 1
ATOM 776 C CA . GLU A 1 95 ? -19.384 3.382 33.399 1.00 91.25 95 GLU A CA 1
ATOM 777 C C . GLU A 1 95 ? -17.933 3.183 32.954 1.00 91.25 95 GLU A C 1
ATOM 779 O O . GLU A 1 95 ? -17.022 3.252 33.771 1.00 91.25 95 GLU A O 1
ATOM 784 N N . LYS A 1 96 ? -17.718 2.979 31.652 1.00 87.62 96 LYS A N 1
ATOM 785 C CA . LYS A 1 96 ? -16.400 2.713 31.060 1.00 87.62 96 LYS A CA 1
ATOM 786 C C . LYS A 1 96 ? -15.718 3.966 30.499 1.00 87.62 96 LYS A C 1
ATOM 788 O O . LYS A 1 96 ? -14.708 3.855 29.817 1.00 87.62 96 LYS A O 1
ATOM 793 N N . GLU A 1 97 ? -16.294 5.151 30.725 1.00 89.12 97 GLU A N 1
ATOM 794 C CA . GLU A 1 97 ? -15.809 6.445 30.206 1.00 89.12 97 GLU A CA 1
ATOM 795 C C . GLU A 1 97 ? -15.566 6.463 28.678 1.00 89.12 97 GLU A C 1
ATOM 797 O O . GLU A 1 97 ? -14.742 7.207 28.143 1.00 89.12 97 GLU A O 1
ATOM 802 N N . LEU A 1 98 ? -16.329 5.652 27.942 1.00 88.31 98 LEU A N 1
ATOM 803 C CA . LEU A 1 98 ? -16.270 5.556 26.487 1.00 88.31 98 LEU A CA 1
ATOM 804 C C . LEU A 1 98 ? -17.320 6.453 25.844 1.00 88.31 98 LEU A C 1
ATOM 806 O O . LEU A 1 98 ? -18.389 6.700 26.398 1.00 88.31 98 LEU A O 1
ATOM 810 N N . THR A 1 99 ? -17.078 6.892 24.609 1.00 89.81 99 THR A N 1
ATOM 811 C CA . THR A 1 99 ? -18.145 7.560 23.855 1.00 89.81 99 THR A CA 1
ATOM 812 C C . THR A 1 99 ? -19.254 6.567 23.514 1.00 89.81 99 THR A C 1
ATOM 814 O O . THR A 1 99 ? -18.984 5.403 23.215 1.00 89.81 99 THR A O 1
ATOM 817 N N . TYR A 1 100 ? -20.500 7.042 23.474 1.00 92.62 100 TYR A N 1
ATOM 818 C CA . TYR A 1 100 ? -21.644 6.235 23.038 1.00 92.62 100 TYR A CA 1
ATOM 819 C C . TYR A 1 100 ? -21.382 5.533 21.693 1.00 92.62 100 TYR A C 1
ATOM 821 O O . TYR A 1 100 ? -21.672 4.351 21.546 1.00 92.62 100 TYR A O 1
ATOM 829 N N . TYR A 1 101 ? -20.767 6.240 20.735 1.00 90.88 101 TYR A N 1
ATOM 830 C CA . TYR A 1 101 ? -20.416 5.695 19.419 1.00 90.88 101 TYR A CA 1
ATOM 831 C C . TYR A 1 101 ? -19.339 4.606 19.474 1.00 90.88 101 TYR A C 1
ATOM 833 O O . TYR A 1 101 ? -19.353 3.708 18.636 1.00 90.88 101 TYR A O 1
ATOM 841 N N . SER A 1 102 ? -18.404 4.679 20.424 1.00 88.81 102 SER A N 1
ATOM 842 C CA . SER A 1 102 ? -17.400 3.631 20.632 1.00 88.81 102 SER A CA 1
ATOM 843 C C . SER A 1 102 ? -18.061 2.350 21.129 1.00 88.81 102 SER A C 1
ATOM 845 O O . SER A 1 102 ? -17.843 1.301 20.538 1.00 88.81 102 SER A O 1
ATOM 847 N N . VAL A 1 103 ? -18.924 2.450 22.146 1.00 91.06 103 VAL A N 1
ATOM 848 C CA . VAL A 1 103 ? -19.668 1.299 22.686 1.00 91.06 103 VAL A CA 1
ATOM 849 C C . VAL A 1 103 ? -20.603 0.711 21.625 1.00 91.06 103 VAL A C 1
ATOM 851 O O . VAL A 1 103 ? -20.606 -0.493 21.413 1.00 91.06 103 VAL A O 1
ATOM 854 N N . GLN A 1 104 ? -21.332 1.551 20.883 1.00 92.06 104 GLN A N 1
ATOM 855 C CA . GLN A 1 104 ? -22.212 1.102 19.797 1.00 92.06 104 GLN A CA 1
ATOM 856 C C . GLN A 1 104 ? -21.461 0.407 18.649 1.00 92.06 104 GLN A C 1
ATOM 858 O O . GLN A 1 104 ? -22.052 -0.386 17.935 1.00 92.06 104 GLN A O 1
ATOM 863 N N . ARG A 1 105 ? -20.186 0.731 18.413 1.00 86.88 105 ARG A N 1
ATOM 864 C CA . ARG A 1 105 ? -19.375 0.058 17.385 1.00 86.88 105 ARG A CA 1
ATOM 865 C C . ARG A 1 105 ? -18.845 -1.305 17.821 1.00 86.88 105 ARG A C 1
ATOM 867 O O . ARG A 1 105 ? -18.419 -2.060 16.952 1.00 86.88 105 ARG A O 1
ATOM 874 N N . LEU A 1 106 ? -18.774 -1.543 19.128 1.00 86.62 106 LEU A N 1
ATOM 875 C CA . LEU A 1 106 ? -18.255 -2.772 19.726 1.00 86.62 106 LEU A CA 1
ATOM 876 C C . LEU A 1 106 ? -19.337 -3.848 19.889 1.00 86.62 106 LEU A C 1
ATOM 878 O O . LEU A 1 106 ? -19.000 -5.027 19.914 1.00 86.62 106 LEU A O 1
ATOM 882 N N . LEU A 1 107 ? -20.604 -3.435 20.001 1.00 86.62 107 LEU A N 1
ATOM 883 C CA . LEU A 1 107 ? -21.788 -4.298 20.073 1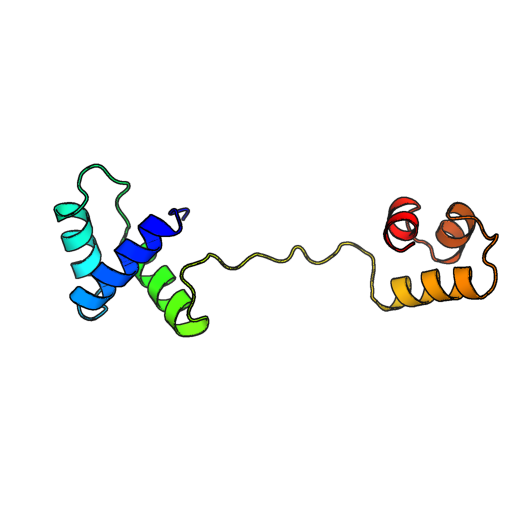.00 86.62 107 LEU A CA 1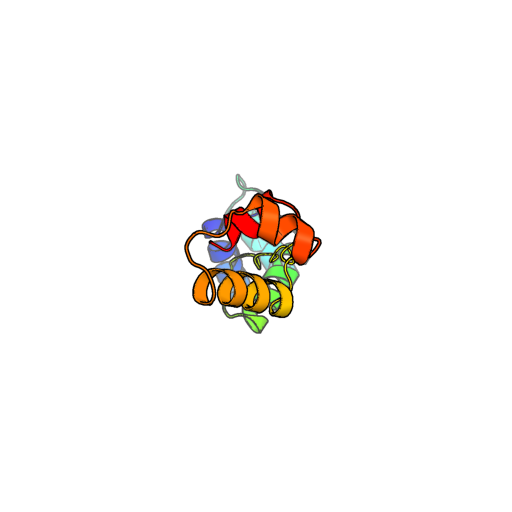
ATOM 884 C C . LEU A 1 107 ? -22.421 -4.488 18.691 1.00 86.62 107 LEU A C 1
ATOM 886 O O . LEU A 1 107 ? -22.849 -5.624 18.398 1.00 86.62 107 LEU A O 1
#

Sequence (107 aa):
MNFTVDEMVDMIWILGECNKNALLSVRVHHERFPGRRQPTTSSFERLKDRFNRTGSVRYEKHERTKSTVTEENEIDVLLAVTEDPHTSIRNISKEKELTYYSVQRLL

Radius of gyration: 24.44 Å; chains: 1; bounding box: 49×20×58 Å

Organism: NCBI:txid50390

Secondary structure (DSSP, 8-state):
----HHHHHHHHHHHHHTTT-HHHHHHHHHHH-TTSPPPPHHHHHHHHHHHHHHS--SPPP---PPPS--HHHHHHHHHHHHH-TT--HHHHHHHTT--HHHHHHH-

Foldseek 3Di:
DDDDQVVLVVLVVLCVVVVNQLVSSQVVCCVVCVPDDGDDSVNSVVQVVCCVVPVGSDDDDPPDPPPPCDPVLLVQLVVVCVVPVPDDLVVSCVVSVHDSVVSVVSD

InterPro domains:
  IPR032135 Helix-turn-helix domain (DUF4817) [PF16087] (4-57)